Protein AF-A0A932MYR8-F1 (afdb_monomer_lite)

Radius of gyration: 13.33 Å; chains: 1; bounding box: 47×18×24 Å

pLDDT: mean 75.74, std 15.93, range [33.78, 90.06]

Sequence (62 aa):
TAVVKRHPRSNKVPDALFKIGLAYERLGDSDKARTAFQDLVAGFPKSAMADLARSHLEGGAP

Structure (mmCIF, N/CA/C/O backbone):
data_AF-A0A932MYR8-F1
#
_entry.id   AF-A0A932MYR8-F1
#
loop_
_atom_site.group_PDB
_atom_site.id
_atom_site.type_symbol
_atom_site.label_atom_id
_atom_site.label_alt_id
_atom_site.label_comp_id
_atom_site.label_asym_id
_atom_site.label_entity_id
_atom_site.label_seq_id
_atom_site.pdbx_PDB_ins_code
_atom_site.Cartn_x
_atom_site.Cartn_y
_atom_site.Cartn_z
_atom_site.occupancy
_atom_site.B_iso_or_equiv
_atom_site.auth_seq_id
_atom_site.auth_comp_id
_atom_site.auth_asym_id
_atom_site.auth_atom_id
_atom_site.pdbx_PDB_model_num
ATOM 1 N N . THR A 1 1 ? 38.118 -2.502 -3.610 1.00 47.69 1 THR A N 1
ATOM 2 C CA . THR A 1 1 ? 37.052 -3.468 -3.258 1.00 47.69 1 THR A CA 1
ATOM 3 C C . THR A 1 1 ? 35.806 -2.710 -2.838 1.00 47.69 1 THR A C 1
ATOM 5 O O . THR A 1 1 ? 35.627 -2.413 -1.670 1.00 47.69 1 THR A O 1
ATOM 8 N N . ALA A 1 2 ? 34.952 -2.336 -3.790 1.00 52.16 2 ALA A N 1
ATOM 9 C CA . ALA A 1 2 ? 33.666 -1.716 -3.480 1.00 52.16 2 ALA A CA 1
ATOM 10 C C . ALA A 1 2 ? 32.572 -2.587 -4.091 1.00 52.16 2 ALA A C 1
ATOM 12 O O . ALA A 1 2 ? 32.337 -2.567 -5.298 1.00 52.16 2 ALA A O 1
ATOM 13 N N . VAL A 1 3 ? 31.955 -3.406 -3.242 1.00 52.59 3 VAL A N 1
ATOM 14 C CA . VAL A 1 3 ? 30.759 -4.186 -3.557 1.00 52.59 3 VAL A CA 1
ATOM 15 C C . VAL A 1 3 ? 29.615 -3.187 -3.687 1.00 52.59 3 VAL A C 1
ATOM 17 O O . VAL A 1 3 ? 28.854 -2.948 -2.751 1.00 52.59 3 VAL A O 1
ATOM 20 N N . VAL A 1 4 ? 29.531 -2.538 -4.849 1.00 48.59 4 VAL A N 1
ATOM 21 C CA . VAL A 1 4 ? 28.348 -1.783 -5.248 1.00 48.59 4 VAL A CA 1
ATOM 22 C C . VAL A 1 4 ? 27.275 -2.835 -5.464 1.00 48.59 4 VAL A C 1
ATOM 24 O O . VAL A 1 4 ? 27.173 -3.432 -6.535 1.00 48.59 4 VAL A O 1
ATOM 27 N N . LYS A 1 5 ? 26.556 -3.136 -4.374 1.00 48.47 5 LYS A N 1
ATOM 28 C CA . LYS A 1 5 ? 25.374 -3.991 -4.342 1.00 48.47 5 LYS A CA 1
ATOM 29 C C . LYS A 1 5 ? 24.528 -3.580 -5.527 1.00 48.47 5 LYS A C 1
ATOM 31 O O . LYS A 1 5 ? 23.986 -2.476 -5.577 1.00 48.47 5 LYS A O 1
ATOM 36 N N . ARG A 1 6 ? 24.530 -4.463 -6.518 1.00 45.34 6 ARG A N 1
ATOM 37 C CA . ARG A 1 6 ? 23.785 -4.391 -7.761 1.00 45.34 6 ARG A CA 1
ATOM 38 C C . ARG A 1 6 ? 22.310 -4.427 -7.376 1.00 45.34 6 ARG A C 1
ATOM 40 O O . ARG A 1 6 ? 21.688 -5.472 -7.445 1.00 45.34 6 ARG A O 1
ATOM 47 N N . HIS A 1 7 ? 21.777 -3.307 -6.890 1.00 46.88 7 HIS A N 1
ATOM 48 C CA . HIS A 1 7 ? 20.347 -3.099 -6.747 1.00 46.88 7 HIS A CA 1
ATOM 49 C C . HIS A 1 7 ? 19.818 -2.999 -8.174 1.00 46.88 7 HIS A C 1
ATOM 51 O O . HIS A 1 7 ? 20.111 -2.002 -8.846 1.00 46.88 7 HIS A O 1
ATOM 57 N N . PRO A 1 8 ? 19.106 -4.015 -8.694 1.00 49.03 8 PRO A N 1
ATOM 58 C CA . PRO A 1 8 ? 18.504 -3.920 -10.006 1.00 49.03 8 PRO A CA 1
ATOM 59 C C . PRO A 1 8 ? 17.446 -2.829 -9.889 1.00 49.03 8 PRO A C 1
ATOM 61 O O . PRO A 1 8 ? 16.386 -2.998 -9.293 1.00 49.03 8 PRO A O 1
ATOM 64 N N . ARG A 1 9 ? 17.784 -1.659 -10.419 1.00 50.69 9 ARG A N 1
ATOM 65 C CA . ARG A 1 9 ? 17.029 -0.405 -10.366 1.00 50.69 9 ARG A CA 1
ATOM 66 C C . ARG A 1 9 ? 15.756 -0.455 -11.234 1.00 50.69 9 ARG A C 1
ATOM 68 O O . ARG A 1 9 ? 15.206 0.594 -11.550 1.00 50.69 9 ARG A O 1
ATOM 75 N N . SER A 1 10 ? 15.299 -1.657 -11.602 1.00 49.03 10 SER A N 1
ATOM 76 C CA . SER A 1 10 ? 14.218 -1.917 -12.561 1.00 49.03 10 SER A CA 1
ATOM 77 C C . SER A 1 10 ? 12.847 -2.178 -11.930 1.00 49.03 10 SER A C 1
ATOM 79 O O . SER A 1 10 ? 11.874 -2.237 -12.666 1.00 49.03 10 SER A O 1
ATOM 81 N N . ASN A 1 11 ? 12.720 -2.284 -10.601 1.00 54.12 11 ASN A N 1
ATOM 82 C CA . ASN A 1 11 ? 11.470 -2.732 -9.959 1.00 54.12 11 ASN A CA 1
ATOM 83 C C . ASN A 1 11 ? 10.764 -1.663 -9.097 1.00 54.12 11 ASN A C 1
ATOM 85 O O . ASN A 1 11 ? 10.153 -1.980 -8.083 1.00 54.12 11 ASN A O 1
ATOM 89 N N . LYS A 1 12 ? 10.842 -0.375 -9.466 1.00 64.06 12 LYS A N 1
ATOM 90 C CA . LYS A 1 12 ? 10.222 0.719 -8.682 1.00 64.06 12 LYS A CA 1
ATOM 91 C C . LYS A 1 12 ? 8.687 0.693 -8.652 1.00 64.06 12 LYS A C 1
ATOM 93 O O . LYS A 1 12 ? 8.102 1.281 -7.751 1.00 64.06 12 LYS A O 1
ATOM 98 N N . VAL A 1 13 ? 8.045 0.040 -9.621 1.00 71.25 13 VAL A N 1
ATOM 99 C CA . VAL A 1 13 ? 6.577 -0.058 -9.687 1.00 71.25 13 VAL A CA 1
ATOM 100 C C . VAL A 1 13 ? 6.022 -0.847 -8.492 1.00 71.25 13 VAL A C 1
ATOM 102 O O . VAL A 1 13 ? 5.150 -0.320 -7.801 1.00 71.25 13 VAL A O 1
ATOM 105 N N . PRO A 1 14 ? 6.581 -2.025 -8.149 1.00 76.38 14 PRO A N 1
ATOM 106 C CA . PRO A 1 14 ? 6.165 -2.725 -6.944 1.00 76.38 14 PRO A CA 1
ATOM 107 C C . PRO A 1 14 ? 6.411 -1.953 -5.636 1.00 76.38 14 PRO A C 1
ATOM 109 O O . PRO A 1 14 ? 5.628 -2.065 -4.702 1.00 76.38 14 PRO A O 1
ATOM 112 N N . ASP A 1 15 ? 7.470 -1.145 -5.552 1.00 81.00 15 ASP A N 1
ATOM 113 C CA . ASP A 1 15 ? 7.750 -0.324 -4.358 1.00 81.00 15 ASP A CA 1
ATOM 114 C C . ASP A 1 15 ? 6.667 0.750 -4.137 1.00 81.00 15 ASP A C 1
ATOM 116 O O . ASP A 1 15 ? 6.249 1.010 -3.008 1.00 81.00 15 ASP A O 1
ATOM 120 N N . ALA A 1 16 ? 6.176 1.351 -5.228 1.00 83.31 16 ALA A N 1
ATOM 121 C CA . ALA A 1 16 ? 5.114 2.352 -5.189 1.00 83.31 16 ALA A CA 1
ATOM 122 C C . ALA A 1 16 ? 3.764 1.743 -4.781 1.00 83.31 16 ALA A C 1
ATOM 124 O O . ALA A 1 16 ? 3.111 2.262 -3.879 1.00 83.31 16 ALA A O 1
ATOM 125 N N . LEU A 1 17 ? 3.377 0.619 -5.391 1.00 82.88 17 LEU A N 1
ATOM 126 C CA . LEU A 1 17 ? 2.154 -0.113 -5.039 1.00 82.88 17 LEU A CA 1
ATOM 127 C C . LEU A 1 17 ? 2.184 -0.609 -3.584 1.00 82.88 17 LEU A C 1
ATOM 129 O O . LEU A 1 17 ? 1.200 -0.467 -2.863 1.00 82.88 17 LEU A O 1
ATOM 133 N N . PHE A 1 18 ? 3.331 -1.109 -3.116 1.00 84.69 18 PHE A N 1
ATOM 134 C CA . PHE A 1 18 ? 3.488 -1.541 -1.727 1.00 84.69 18 PHE A CA 1
ATOM 135 C C . PHE 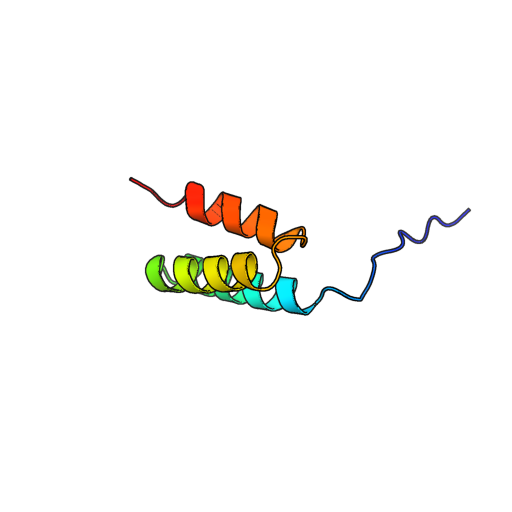A 1 18 ? 3.333 -0.374 -0.743 1.00 84.69 18 PHE A C 1
ATOM 137 O O . PHE A 1 18 ? 2.638 -0.497 0.263 1.00 84.69 18 PHE A O 1
ATOM 144 N N . LYS A 1 19 ? 3.904 0.796 -1.059 1.00 85.19 19 LYS A N 1
ATOM 145 C CA . LYS A 1 19 ? 3.702 2.024 -0.272 1.00 85.19 19 LYS A CA 1
ATOM 146 C C . LYS A 1 19 ? 2.251 2.491 -0.246 1.00 85.19 19 LYS A C 1
ATOM 148 O O . LYS A 1 19 ? 1.820 2.996 0.786 1.00 85.19 19 LYS A O 1
ATOM 153 N N . ILE A 1 20 ? 1.512 2.335 -1.345 1.00 86.56 20 ILE A N 1
ATOM 154 C CA . ILE A 1 20 ? 0.078 2.646 -1.395 1.00 86.56 20 ILE A CA 1
ATOM 155 C C . ILE A 1 20 ? -0.688 1.722 -0.439 1.00 86.56 20 ILE A C 1
ATOM 157 O O . ILE A 1 20 ? -1.448 2.215 0.391 1.00 86.56 20 ILE A O 1
ATOM 161 N N . GLY A 1 21 ? -0.432 0.410 -0.482 1.00 88.38 21 GLY A N 1
ATOM 162 C CA . GLY A 1 21 ? -1.029 -0.549 0.457 1.00 88.38 21 GLY A CA 1
ATOM 163 C C . GLY A 1 21 ? -0.702 -0.228 1.919 1.00 88.38 21 GLY A C 1
ATOM 164 O O . GLY A 1 21 ? -1.600 -0.167 2.752 1.00 88.38 21 GLY A O 1
ATOM 165 N N . LEU A 1 22 ? 0.560 0.103 2.213 1.00 86.19 22 LEU A N 1
ATOM 166 C CA . LEU A 1 22 ? 1.004 0.563 3.535 1.00 86.19 22 LEU A CA 1
ATOM 167 C C . LEU A 1 22 ? 0.303 1.847 3.984 1.00 86.19 22 LEU A C 1
ATOM 169 O O . LEU A 1 22 ? -0.028 1.988 5.157 1.00 86.19 22 LEU A O 1
ATOM 173 N N . ALA A 1 23 ? 0.087 2.803 3.080 1.00 89.62 23 ALA A N 1
ATOM 174 C CA . ALA A 1 23 ? -0.634 4.025 3.409 1.00 89.62 23 ALA A CA 1
ATOM 175 C C . ALA A 1 23 ? -2.080 3.714 3.812 1.00 89.62 23 ALA A C 1
ATOM 177 O O . ALA A 1 23 ? -2.544 4.243 4.818 1.00 89.62 23 ALA A O 1
ATOM 178 N N . TYR A 1 24 ? -2.758 2.817 3.091 1.00 90.06 24 TYR A N 1
ATOM 179 C CA . TYR A 1 24 ? -4.103 2.365 3.451 1.00 90.06 24 TYR A CA 1
ATOM 180 C C . TYR A 1 24 ? -4.137 1.590 4.770 1.00 90.06 24 TYR A C 1
ATOM 182 O O . TYR A 1 24 ? -5.020 1.841 5.586 1.00 90.06 24 TYR A O 1
ATOM 190 N N . GLU A 1 25 ? -3.147 0.734 5.033 1.00 85.12 25 GLU A N 1
ATOM 191 C CA . GLU A 1 25 ? -3.045 0.012 6.308 1.00 85.12 25 GLU A CA 1
ATOM 192 C C . GLU A 1 25 ? -2.902 0.996 7.483 1.00 85.12 25 GLU A C 1
ATOM 194 O O . GLU A 1 25 ? -3.606 0.902 8.485 1.00 85.12 25 GLU A O 1
ATOM 199 N N . ARG A 1 26 ? -2.071 2.036 7.315 1.00 85.19 26 ARG A N 1
ATOM 200 C CA . ARG A 1 26 ? -1.893 3.109 8.311 1.00 85.19 26 ARG A CA 1
ATOM 201 C C . ARG A 1 26 ? -3.114 4.013 8.465 1.00 85.19 26 ARG A C 1
ATOM 203 O O . ARG A 1 26 ? -3.262 4.641 9.509 1.00 85.19 26 ARG A O 1
ATOM 210 N N . LEU A 1 27 ? -3.959 4.098 7.441 1.00 87.69 27 LEU A N 1
ATOM 211 C CA . LEU A 1 27 ? -5.252 4.781 7.500 1.00 87.69 27 LEU A CA 1
ATOM 212 C C . LEU A 1 27 ? -6.328 3.930 8.200 1.00 87.69 27 LEU A C 1
ATOM 214 O O . LEU A 1 27 ? -7.420 4.436 8.438 1.00 87.69 27 LEU A O 1
ATOM 218 N N . GLY A 1 28 ? -6.036 2.666 8.537 1.00 86.06 28 GLY A N 1
ATOM 219 C CA . GLY A 1 28 ? -7.006 1.712 9.083 1.00 86.06 28 GLY A CA 1
ATOM 220 C C . GLY A 1 28 ? -7.954 1.133 8.028 1.00 86.06 28 GLY A C 1
ATOM 221 O O . GLY A 1 28 ? -8.921 0.456 8.367 1.00 86.06 28 GLY A O 1
ATOM 222 N N . ASP A 1 29 ? -7.689 1.393 6.747 1.00 88.19 29 ASP A N 1
ATOM 223 C CA . ASP A 1 29 ? -8.516 0.982 5.614 1.00 88.19 29 ASP A CA 1
ATOM 224 C C . ASP A 1 29 ? -7.968 -0.342 5.053 1.00 88.19 29 ASP A C 1
ATOM 226 O O . ASP A 1 29 ? -7.386 -0.415 3.965 1.00 88.19 29 ASP A O 1
ATOM 230 N N . SER A 1 30 ? -8.093 -1.401 5.862 1.00 83.19 30 SER A N 1
ATOM 231 C CA . SER A 1 30 ? -7.547 -2.732 5.567 1.00 83.19 30 SER A CA 1
ATOM 232 C C . SER A 1 30 ? -8.084 -3.316 4.261 1.00 83.19 30 SER A C 1
ATOM 234 O O . SER A 1 30 ? -7.374 -4.061 3.596 1.00 83.19 30 SER A O 1
ATOM 236 N N . ASP A 1 31 ? -9.303 -2.949 3.863 1.00 86.88 31 ASP A N 1
ATOM 237 C CA . ASP A 1 31 ? -9.960 -3.413 2.637 1.00 86.88 31 ASP A CA 1
ATOM 238 C C . ASP A 1 31 ? -9.249 -2.877 1.378 1.00 86.88 31 ASP A C 1
ATOM 240 O O . ASP A 1 31 ? -8.857 -3.627 0.472 1.00 86.88 31 ASP A O 1
ATOM 244 N N . LYS A 1 32 ? -8.952 -1.569 1.370 1.00 86.94 32 LYS A N 1
ATOM 245 C CA . LYS A 1 32 ? -8.159 -0.931 0.307 1.00 86.94 32 LYS A CA 1
ATOM 246 C C . LYS A 1 32 ? -6.703 -1.365 0.335 1.00 86.94 32 LYS A C 1
ATOM 248 O O . LYS A 1 32 ? -6.115 -1.557 -0.730 1.00 86.94 32 LYS A O 1
ATOM 253 N N . ALA A 1 33 ? -6.129 -1.557 1.524 1.00 87.69 33 ALA A N 1
ATOM 254 C CA . ALA A 1 33 ? -4.783 -2.104 1.663 1.00 87.69 33 ALA A CA 1
ATOM 255 C C . ALA A 1 33 ? -4.705 -3.492 1.014 1.00 87.69 33 ALA A C 1
ATOM 257 O O . ALA A 1 33 ? -3.829 -3.736 0.184 1.00 87.69 33 ALA A O 1
ATOM 258 N N . ARG A 1 34 ? -5.685 -4.361 1.303 1.00 87.00 34 ARG A N 1
ATOM 259 C CA . ARG A 1 34 ? -5.807 -5.696 0.706 1.00 87.00 34 ARG A CA 1
ATOM 260 C C . ARG A 1 34 ? -5.868 -5.638 -0.811 1.00 87.00 34 ARG A C 1
ATOM 262 O O . ARG A 1 34 ? -5.126 -6.351 -1.479 1.00 87.00 34 ARG A O 1
ATOM 269 N N . THR A 1 35 ? -6.699 -4.750 -1.343 1.00 89.38 35 THR A N 1
ATOM 270 C CA . THR A 1 35 ? -6.848 -4.565 -2.790 1.00 89.38 35 THR A CA 1
ATOM 271 C C . THR A 1 35 ? -5.533 -4.117 -3.435 1.00 89.38 35 THR A C 1
ATOM 273 O O . THR A 1 35 ? -5.092 -4.717 -4.412 1.00 89.38 35 THR A O 1
ATOM 276 N N . ALA A 1 36 ? -4.848 -3.124 -2.859 1.00 88.38 36 ALA A N 1
ATOM 277 C CA . ALA A 1 36 ? -3.571 -2.628 -3.377 1.00 88.38 36 ALA A CA 1
ATOM 278 C C . ALA A 1 36 ? -2.460 -3.694 -3.331 1.00 88.38 36 ALA A C 1
ATOM 280 O O . ALA A 1 36 ? -1.666 -3.820 -4.265 1.00 88.38 36 ALA A O 1
ATOM 281 N N . PHE A 1 37 ? -2.414 -4.489 -2.261 1.00 87.50 37 PHE A N 1
ATOM 282 C CA . PHE A 1 37 ? -1.478 -5.602 -2.132 1.00 87.50 37 PHE A CA 1
ATOM 283 C C . PHE A 1 37 ? -1.813 -6.765 -3.076 1.00 87.50 37 PHE A C 1
ATOM 285 O O . PHE A 1 37 ? -0.900 -7.372 -3.628 1.00 87.50 37 PHE A O 1
ATOM 292 N N . GLN A 1 38 ? -3.092 -7.068 -3.311 1.00 88.12 38 GLN A N 1
ATOM 293 C CA . GLN A 1 38 ? -3.498 -8.075 -4.294 1.00 88.12 38 GLN A CA 1
ATOM 294 C C . GLN A 1 38 ? -3.122 -7.657 -5.713 1.00 88.12 38 GLN A C 1
ATOM 296 O O . GLN A 1 38 ? -2.561 -8.470 -6.442 1.00 88.12 38 GLN A O 1
ATOM 301 N N . ASP A 1 39 ? -3.356 -6.398 -6.085 1.00 87.31 39 ASP A N 1
ATOM 302 C CA . ASP A 1 39 ? -2.995 -5.865 -7.403 1.00 87.31 39 ASP A CA 1
ATOM 303 C C . ASP A 1 39 ? -1.473 -5.908 -7.625 1.00 87.31 39 ASP A C 1
ATOM 305 O O . ASP A 1 39 ? -0.982 -6.339 -8.670 1.00 87.31 39 ASP A O 1
ATOM 309 N N . LEU A 1 40 ? -0.703 -5.593 -6.578 1.00 86.62 40 LEU A N 1
ATOM 310 C CA . LEU A 1 40 ? 0.747 -5.755 -6.565 1.00 86.62 40 LEU A CA 1
ATOM 311 C C . LEU A 1 40 ? 1.176 -7.213 -6.784 1.00 86.62 40 LEU A C 1
ATOM 313 O O . LEU A 1 40 ? 2.076 -7.469 -7.583 1.00 86.62 40 LEU A O 1
ATOM 317 N N . VAL A 1 41 ? 0.582 -8.164 -6.060 1.00 86.69 41 VAL A N 1
ATOM 318 C CA . VAL A 1 41 ? 0.927 -9.590 -6.171 1.00 8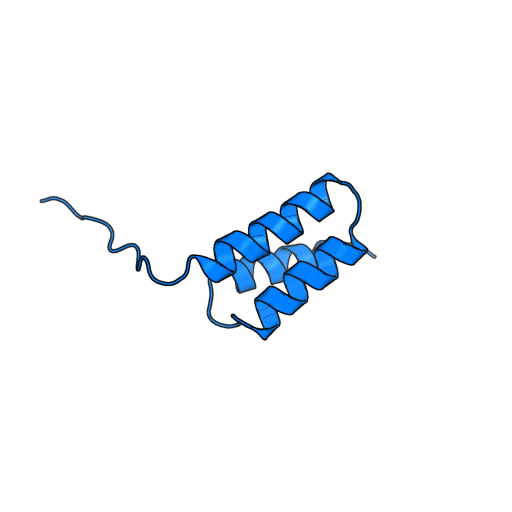6.69 41 VAL A CA 1
ATOM 319 C C . VAL A 1 41 ? 0.502 -10.148 -7.530 1.00 86.69 41 VAL A C 1
ATOM 321 O O . VAL A 1 41 ? 1.231 -10.950 -8.110 1.00 86.69 41 VAL A O 1
ATOM 324 N N . ALA A 1 42 ? -0.627 -9.687 -8.070 1.00 87.88 42 ALA A N 1
ATOM 325 C CA . ALA A 1 42 ? -1.133 -10.077 -9.379 1.00 87.88 42 ALA A CA 1
ATOM 326 C C . ALA A 1 42 ? -0.268 -9.523 -10.524 1.00 87.88 42 ALA A C 1
ATOM 328 O O . ALA A 1 42 ? 0.072 -10.259 -11.450 1.00 87.88 42 ALA A O 1
ATOM 329 N N . GLY A 1 43 ? 0.130 -8.250 -10.452 1.00 83.88 43 GLY A N 1
ATOM 330 C CA . GLY A 1 43 ? 0.953 -7.596 -11.473 1.00 83.88 43 GLY A CA 1
ATOM 331 C C . GLY A 1 43 ? 2.447 -7.918 -11.369 1.00 83.88 43 GLY A C 1
ATOM 332 O O . GLY A 1 43 ? 3.146 -7.977 -12.381 1.00 83.88 43 GLY A O 1
ATOM 333 N N . PHE A 1 44 ? 2.953 -8.156 -10.155 1.00 84.69 44 PHE A N 1
ATOM 334 C CA . PHE A 1 44 ? 4.381 -8.351 -9.880 1.00 84.69 44 PHE A CA 1
ATOM 335 C C . PHE A 1 44 ? 4.686 -9.581 -9.006 1.00 84.69 44 PHE A C 1
ATOM 337 O O . PHE A 1 44 ? 5.457 -9.463 -8.051 1.00 84.69 44 PHE A O 1
ATOM 344 N N . PRO A 1 45 ? 4.218 -10.793 -9.357 1.00 80.06 45 PRO A N 1
ATOM 345 C CA . PRO A 1 45 ? 4.338 -11.985 -8.506 1.00 80.06 45 PRO A CA 1
ATOM 346 C C . PRO A 1 45 ? 5.783 -12.432 -8.223 1.00 80.06 45 PRO A C 1
ATOM 348 O O . PRO A 1 45 ? 6.028 -13.165 -7.275 1.00 80.06 45 PRO A O 1
ATOM 351 N N . LYS A 1 46 ? 6.760 -12.006 -9.037 1.00 81.31 46 LYS A N 1
ATOM 352 C CA . LYS A 1 46 ? 8.197 -12.305 -8.856 1.00 81.31 46 LYS A CA 1
ATOM 353 C C . LYS A 1 46 ? 8.974 -11.205 -8.119 1.00 81.31 46 LYS A C 1
ATOM 355 O O . LYS A 1 46 ? 10.200 -11.263 -8.044 1.00 81.31 46 LYS A O 1
ATOM 360 N N . SER A 1 47 ? 8.295 -10.167 -7.632 1.00 82.00 47 SER A N 1
ATOM 361 C CA . SER A 1 47 ? 8.928 -9.067 -6.904 1.00 82.00 47 SER A CA 1
ATOM 362 C C . SER A 1 47 ? 9.056 -9.382 -5.417 1.00 82.00 47 SER A C 1
ATOM 364 O O . SER A 1 47 ? 8.108 -9.860 -4.806 1.00 82.00 47 SER A O 1
ATOM 366 N N . ALA A 1 48 ? 10.170 -8.979 -4.802 1.00 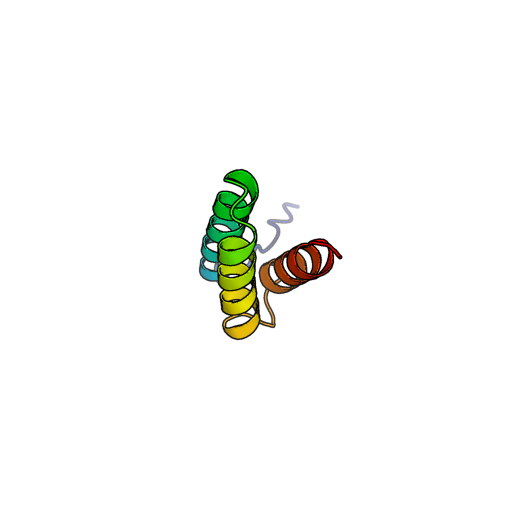82.50 48 ALA A N 1
ATOM 367 C CA . ALA A 1 48 ? 10.325 -9.006 -3.345 1.00 82.50 48 ALA A CA 1
ATOM 368 C C . ALA A 1 48 ? 9.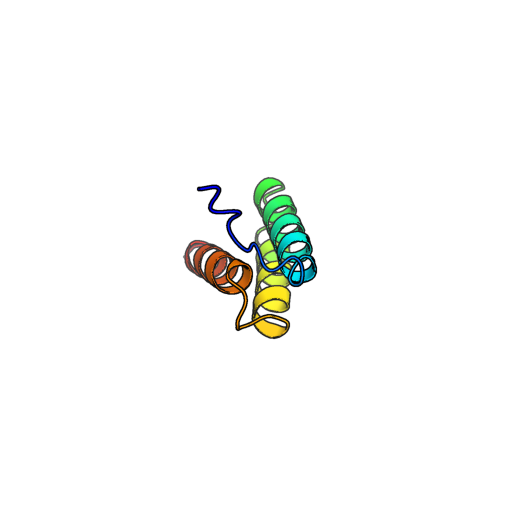209 -8.234 -2.608 1.00 82.50 48 ALA A C 1
ATOM 370 O O . ALA A 1 48 ? 8.821 -8.607 -1.507 1.00 82.50 48 ALA A O 1
ATOM 371 N N . MET A 1 49 ? 8.653 -7.184 -3.226 1.00 82.44 49 MET A N 1
ATOM 372 C CA . MET A 1 49 ? 7.521 -6.446 -2.651 1.00 82.44 49 MET A CA 1
ATOM 373 C C . MET A 1 49 ? 6.218 -7.242 -2.692 1.00 82.44 49 MET A C 1
ATOM 375 O O . MET A 1 49 ? 5.397 -7.073 -1.801 1.00 82.44 49 MET A O 1
ATOM 379 N N . ALA A 1 50 ? 6.017 -8.099 -3.699 1.00 85.12 50 ALA A N 1
ATOM 380 C CA . ALA A 1 50 ? 4.842 -8.966 -3.746 1.00 85.12 50 ALA A CA 1
ATOM 381 C C . ALA A 1 50 ? 4.891 -10.013 -2.633 1.00 85.12 50 ALA A C 1
ATOM 383 O O . ALA A 1 50 ? 3.879 -10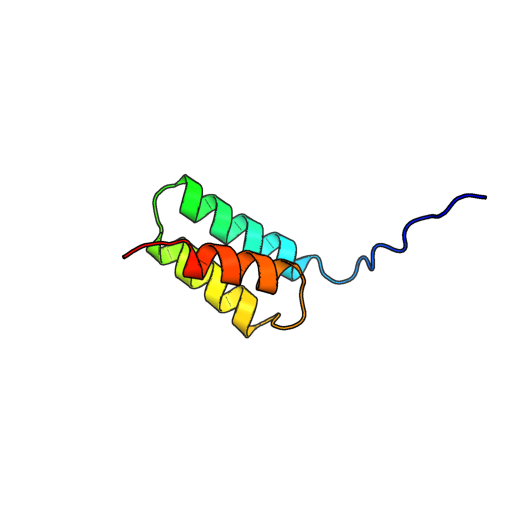.261 -1.990 1.00 85.12 50 ALA A O 1
ATOM 384 N N . ASP A 1 51 ? 6.072 -10.555 -2.345 1.00 84.56 51 ASP A N 1
ATOM 385 C CA . ASP A 1 51 ? 6.275 -11.487 -1.233 1.00 84.56 51 ASP A CA 1
ATOM 386 C C . ASP A 1 51 ? 5.975 -10.829 0.132 1.00 84.56 51 ASP A C 1
ATOM 388 O O . ASP A 1 51 ? 5.230 -11.365 0.957 1.00 84.56 51 ASP A O 1
ATOM 392 N N . LEU A 1 52 ? 6.452 -9.591 0.324 1.00 84.12 52 LEU A N 1
ATOM 393 C CA . LEU A 1 52 ? 6.113 -8.769 1.492 1.00 84.12 52 LEU A CA 1
ATOM 394 C C . LEU A 1 52 ? 4.612 -8.467 1.575 1.00 84.12 52 LEU A C 1
ATOM 396 O O . LEU A 1 52 ? 4.003 -8.658 2.622 1.00 84.12 52 LEU A O 1
ATOM 400 N N . ALA A 1 53 ? 3.995 -8.027 0.480 1.00 86.69 53 ALA A N 1
ATOM 401 C CA . ALA A 1 53 ? 2.565 -7.742 0.431 1.00 86.69 53 ALA A CA 1
ATOM 402 C C . ALA A 1 53 ? 1.718 -8.966 0.762 1.00 86.69 53 ALA A C 1
ATOM 404 O O . ALA A 1 53 ? 0.753 -8.855 1.507 1.00 86.69 53 ALA A O 1
ATOM 405 N N . ARG A 1 54 ? 2.105 -10.140 0.262 1.00 84.62 54 ARG A N 1
ATOM 406 C CA . ARG A 1 54 ? 1.453 -11.409 0.580 1.00 84.62 54 ARG A CA 1
ATOM 407 C C . ARG A 1 54 ? 1.519 -11.714 2.077 1.00 84.62 54 ARG A C 1
ATOM 409 O O . ARG A 1 54 ? 0.504 -12.062 2.666 1.00 84.62 54 ARG A O 1
ATOM 416 N N . SER A 1 55 ? 2.664 -11.450 2.703 1.00 84.38 55 SER A N 1
ATOM 417 C CA . SER A 1 55 ? 2.821 -11.574 4.157 1.00 84.38 55 SER A CA 1
ATOM 418 C C . SER A 1 55 ? 1.895 -10.618 4.930 1.00 84.38 55 SER A C 1
ATOM 420 O O . SER A 1 55 ? 1.284 -11.023 5.915 1.00 84.38 55 SER A O 1
ATOM 422 N N . HIS A 1 56 ? 1.724 -9.372 4.467 1.00 80.50 56 HIS A N 1
ATOM 423 C CA . HIS A 1 56 ? 0.762 -8.422 5.056 1.00 80.50 56 HIS A CA 1
ATOM 424 C C . HIS A 1 56 ? -0.703 -8.845 4.826 1.00 80.50 56 HIS A C 1
ATOM 426 O O . HIS A 1 56 ? -1.538 -8.691 5.715 1.00 80.50 56 HIS A O 1
ATOM 432 N N . LEU A 1 57 ? -1.022 -9.415 3.658 1.00 80.94 57 LEU A N 1
ATOM 433 C CA . LEU A 1 57 ? -2.356 -9.928 3.318 1.00 80.94 57 LEU A CA 1
ATOM 434 C C . LEU A 1 57 ? -2.793 -11.097 4.210 1.00 80.94 57 LEU A C 1
ATOM 436 O O . LEU A 1 57 ? -3.972 -11.177 4.571 1.00 80.94 57 LEU A O 1
ATOM 440 N N . GLU A 1 58 ? -1.853 -11.989 4.528 1.00 74.88 58 GLU A N 1
ATOM 441 C CA . GLU A 1 58 ? -2.058 -13.147 5.404 1.00 74.88 58 GLU A CA 1
ATOM 442 C C . GLU A 1 58 ? -2.033 -12.762 6.892 1.00 74.88 58 GLU A C 1
ATOM 444 O O . GLU A 1 58 ? -2.746 -13.367 7.687 1.00 74.88 58 GLU A O 1
ATOM 449 N N . GLY A 1 59 ? -1.280 -11.720 7.270 1.00 66.12 59 GLY A N 1
ATOM 450 C CA . GLY A 1 59 ? -1.263 -11.174 8.635 1.00 66.12 59 GLY A CA 1
ATOM 451 C C . GLY A 1 59 ? -2.508 -10.358 9.013 1.00 66.12 59 GLY A C 1
ATOM 452 O O . GLY A 1 59 ? -2.758 -10.125 10.195 1.00 66.12 59 GLY A O 1
ATOM 453 N N . GLY A 1 60 ? -3.309 -9.945 8.027 1.00 53.56 60 GLY A N 1
ATOM 454 C CA . GLY A 1 60 ? -4.590 -9.271 8.220 1.00 53.56 60 GLY A CA 1
ATOM 455 C C . GLY A 1 60 ? -5.729 -10.243 8.532 1.00 53.56 60 GLY A C 1
ATOM 456 O O . GLY A 1 60 ? -6.534 -10.511 7.643 1.00 53.56 60 GLY A O 1
ATOM 457 N N . ALA A 1 61 ? -5.766 -10.697 9.791 1.00 39.59 61 ALA A N 1
ATOM 458 C CA . ALA A 1 61 ? -6.934 -11.129 10.578 1.00 39.59 61 ALA A CA 1
ATOM 459 C C . ALA A 1 61 ? -7.800 -12.315 10.064 1.00 39.59 61 ALA A C 1
ATOM 461 O O . ALA A 1 61 ? -8.285 -12.309 8.930 1.00 39.59 61 ALA A O 1
ATOM 462 N N . PRO A 1 62 ? -8.139 -13.291 10.931 1.00 33.78 62 PRO A N 1
ATOM 463 C CA . PRO A 1 62 ? -9.520 -13.461 11.377 1.00 33.78 62 PRO A CA 1
ATOM 464 C C . PRO A 1 62 ? -9.969 -12.315 12.297 1.00 33.78 62 PRO A C 1
ATOM 466 O O . PRO A 1 62 ? -9.141 -11.849 13.115 1.00 33.78 62 PRO A O 1
#

Secondary structure (DSSP, 8-state):
--------TT-HHH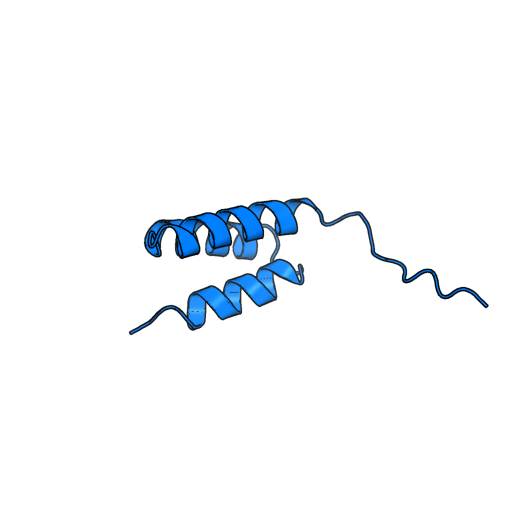HHHHHHHHHHHHTT-HHHHHHHHHHHHHH-TTSHHHHHHHHHHHHS--

Foldseek 3Di:
DDCPPCPVPPPVVLVVLLVQLVVCVVVVNNVVSLVSLVVSCVVPVPDPSNVVSVVVNVVPDD